Protein AF-A0A1H0X7C9-F1 (afdb_monomer)

Mean predicted aligned error: 3.49 Å

Solvent-accessible surface area (backbone atoms only — not comparable to full-atom values): 6878 Å² total; per-residue (Å²): 135,85,60,71,36,38,26,15,57,89,40,66,80,90,62,46,41,61,58,27,65,48,57,35,33,44,37,32,70,92,30,43,28,28,36,34,35,39,32,12,63,54,29,54,55,49,52,28,61,75,67,72,44,97,70,85,87,65,94,26,60,43,82,39,91,35,62,46,70,68,49,49,51,50,54,54,49,50,34,53,76,70,70,37,49,81,78,46,27,45,80,79,49,36,36,61,72,78,38,68,92,44,55,67,86,74,55,61,65,77,30,44,36,49,60,72,63,64,79,72,127

Sequence (121 aa):
MMDFKITFPAGYNEVNELDGNIDVHIVLESGDVLVATLFTLANIQKMITQFNSASFWASDMIIVKNLTHATIRDAIQEIIDDEYLEHACTHIGRVEKRYPGMSFEQIPDMADGYKLIANRD

Secondary structure (DSSP, 8-state):
---EEEEETT-STT--SSS-EEEEEEEETTSEEEEEEEEEHHHHHHHHHHHT-S----TTEEEES---HHHHHHHHHHHHHTT-HHHHSEEEEEHHHHSTT--GGGSPTTEEHHHHHHS--

Foldseek 3Di:
DWDWFKAFQQAPPPAPFQAGKTKIWIQTLVQWIKIAIEGEPNNQVCVCVVVVHPDDDDQQYDYWRTNPPVRVVVSVVVCVVVVNDVVNIGTPGGCCVQQPPDHRVRDDHHYHSNVSNPPPD

Nearest PDB structures (foldseek):
  5grs-assembly1_A  TM=6.065E-01  e=6.095E-01  Schizosaccharomyces pombe 972h-
  3pcs-assembly3_C  TM=3.992E-01  e=2.834E+00  Escherichia coli O157:H7
  2y3w-assembly1_A  TM=2.117E-01  e=6.110E+00  Danio rerio
  4hnc-assembly1_B  TM=3.635E-01  e=9.564E+00  Pseudomonas putida

pLDDT: mean 93.92, std 8.34, range [43.5, 98.56]

Structure (mmCIF, N/CA/C/O backbone):
data_AF-A0A1H0X7C9-F1
#
_entry.id   AF-A0A1H0X7C9-F1
#
loop_
_atom_site.group_PDB
_atom_site.id
_atom_site.type_symbol
_atom_site.label_atom_id
_atom_site.label_alt_id
_atom_site.label_comp_id
_atom_site.label_asym_id
_atom_site.label_entity_id
_atom_site.label_seq_id
_atom_site.pdbx_PDB_ins_code
_atom_site.Cartn_x
_atom_site.Cartn_y
_atom_site.Cartn_z
_atom_site.occupancy
_atom_site.B_iso_or_equiv
_atom_site.auth_seq_id
_atom_site.auth_comp_id
_atom_site.auth_asym_id
_atom_site.auth_atom_id
_atom_site.pdbx_PDB_model_num
ATOM 1 N N . MET A 1 1 ? -18.196 8.576 -1.790 1.00 64.94 1 MET A N 1
ATOM 2 C CA . MET A 1 1 ? -16.726 8.554 -1.707 1.00 64.94 1 MET A CA 1
ATOM 3 C C . MET A 1 1 ? -16.391 7.914 -0.379 1.00 64.94 1 MET A C 1
ATOM 5 O O . MET A 1 1 ? -17.012 8.296 0.606 1.00 64.94 1 MET A O 1
ATOM 9 N N . MET A 1 2 ? -15.566 6.874 -0.380 1.00 84.56 2 MET A N 1
ATOM 10 C CA . MET A 1 2 ? -15.218 6.138 0.834 1.00 84.56 2 MET A CA 1
ATOM 11 C C . MET A 1 2 ? -13.969 6.771 1.442 1.00 84.56 2 MET A C 1
ATOM 13 O O . MET A 1 2 ? -12.942 6.838 0.770 1.00 84.56 2 MET A O 1
ATOM 17 N N . ASP A 1 3 ? -14.059 7.247 2.683 1.00 95.56 3 ASP A N 1
ATOM 18 C CA . ASP A 1 3 ? -12.896 7.792 3.376 1.00 95.56 3 ASP A CA 1
ATOM 19 C C . ASP A 1 3 ? -11.943 6.661 3.776 1.00 95.56 3 ASP A C 1
ATOM 21 O O . ASP A 1 3 ? -12.348 5.599 4.264 1.00 95.56 3 ASP A O 1
ATOM 25 N N . PHE A 1 4 ? -10.650 6.899 3.563 1.00 98.25 4 PHE A N 1
ATOM 26 C CA . PHE A 1 4 ? -9.608 5.933 3.871 1.00 98.25 4 PHE A CA 1
ATOM 27 C C . PHE A 1 4 ? -8.308 6.603 4.311 1.00 98.25 4 PHE A C 1
ATOM 29 O O . PHE A 1 4 ? -8.001 7.761 3.995 1.00 98.25 4 PHE A O 1
ATOM 36 N N . LYS A 1 5 ? -7.511 5.814 5.023 1.00 98.38 5 LYS A N 1
ATOM 37 C CA . LYS A 1 5 ? -6.161 6.154 5.459 1.00 98.38 5 LYS A CA 1
ATOM 38 C C . LYS A 1 5 ? -5.195 5.073 5.027 1.00 98.38 5 LYS A C 1
ATOM 40 O O . LYS A 1 5 ? -5.561 3.903 4.929 1.00 98.38 5 LYS A O 1
ATOM 45 N N . ILE A 1 6 ? -3.953 5.466 4.809 1.00 98.50 6 ILE A N 1
ATOM 46 C CA . ILE A 1 6 ? -2.866 4.549 4.490 1.00 98.50 6 ILE A CA 1
ATOM 47 C C . ILE A 1 6 ? -1.915 4.491 5.678 1.00 98.50 6 ILE A C 1
ATOM 49 O O . ILE A 1 6 ? -1.574 5.513 6.269 1.00 98.50 6 ILE A O 1
ATOM 53 N N . THR A 1 7 ? -1.464 3.294 6.031 1.0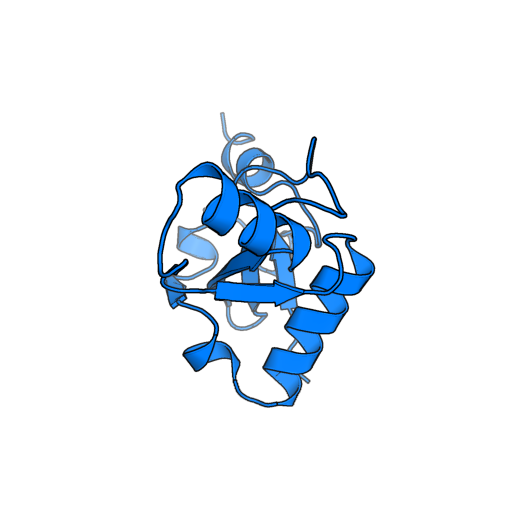0 98.06 7 THR A N 1
ATOM 54 C CA . THR A 1 7 ? -0.326 3.136 6.945 1.00 98.06 7 THR A CA 1
ATOM 55 C C . THR A 1 7 ? 0.670 2.145 6.371 1.00 98.06 7 THR A C 1
ATOM 57 O O . THR A 1 7 ? 0.293 1.238 5.631 1.00 98.06 7 THR A O 1
ATOM 60 N N . P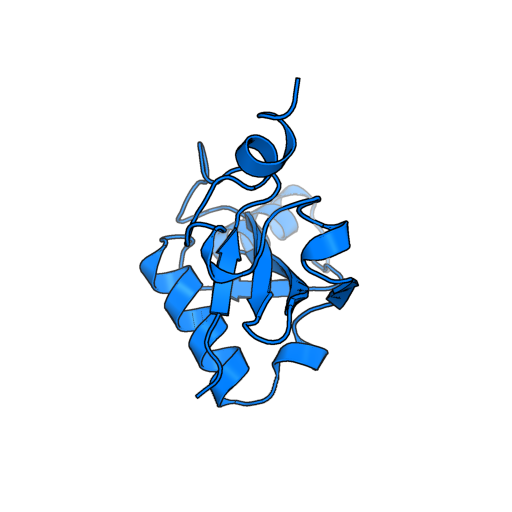HE A 1 8 ? 1.928 2.281 6.759 1.00 97.44 8 PHE A N 1
ATOM 61 C CA . PHE A 1 8 ? 3.022 1.440 6.295 1.00 97.44 8 PHE A CA 1
ATOM 62 C C . PHE A 1 8 ? 3.397 0.460 7.409 1.00 97.44 8 PHE A C 1
ATOM 64 O O . PHE A 1 8 ? 4.064 0.877 8.360 1.00 97.44 8 PHE A O 1
ATOM 71 N N . PRO A 1 9 ? 2.967 -0.818 7.377 1.00 94.31 9 PRO A N 1
ATOM 72 C CA . PRO A 1 9 ? 3.223 -1.771 8.460 1.00 94.31 9 PRO A CA 1
ATOM 73 C C . PRO A 1 9 ? 4.695 -1.858 8.867 1.00 94.31 9 PRO A C 1
ATOM 75 O O . PRO A 1 9 ? 4.978 -1.870 10.062 1.00 94.31 9 PRO A O 1
ATOM 78 N N . ALA A 1 10 ? 5.614 -1.864 7.900 1.00 93.31 10 ALA A N 1
ATOM 79 C CA . ALA A 1 10 ? 7.060 -1.882 8.135 1.00 93.31 10 ALA A CA 1
ATOM 80 C C . ALA A 1 10 ? 7.695 -0.477 8.223 1.00 93.31 10 ALA A C 1
ATOM 82 O O . ALA A 1 10 ? 8.875 -0.353 8.537 1.00 93.31 10 ALA A O 1
ATOM 83 N N . GLY A 1 11 ? 6.906 0.576 7.999 1.00 94.81 11 GLY A N 1
ATOM 84 C CA . GLY A 1 11 ? 7.360 1.958 7.890 1.00 94.81 11 GLY A CA 1
ATOM 85 C C . GLY A 1 11 ? 7.621 2.410 6.455 1.00 94.81 11 GLY A C 1
ATOM 86 O O . GLY A 1 11 ? 7.838 1.593 5.565 1.00 94.81 11 GLY A O 1
ATOM 87 N N . TYR A 1 12 ? 7.594 3.726 6.249 1.00 95.38 12 TYR A N 1
ATOM 88 C CA . TYR A 1 12 ? 7.943 4.373 4.977 1.00 95.38 12 TYR A CA 1
ATOM 89 C C . TYR A 1 12 ? 9.432 4.739 4.878 1.00 95.38 12 TYR A C 1
ATOM 91 O O . TYR A 1 12 ? 9.950 5.056 3.808 1.00 95.38 12 TYR A O 1
ATOM 99 N N . ASN A 1 13 ? 10.142 4.735 6.007 1.00 85.12 13 ASN A N 1
ATOM 100 C CA . ASN A 1 13 ? 11.539 5.156 6.045 1.00 85.12 13 ASN A CA 1
ATOM 101 C C . ASN A 1 13 ? 12.398 4.243 5.151 1.00 85.12 13 ASN A C 1
ATOM 103 O O . ASN A 1 13 ? 12.225 3.029 5.159 1.00 85.12 13 ASN A O 1
ATOM 107 N N . GLU A 1 14 ? 13.335 4.842 4.410 1.00 80.94 14 GLU A N 1
ATOM 108 C CA . GLU A 1 14 ? 14.286 4.152 3.514 1.00 80.94 14 GLU A CA 1
ATOM 109 C C . GLU A 1 14 ? 13.688 3.540 2.235 1.00 80.94 14 GLU A C 1
ATOM 111 O O . GLU A 1 14 ? 14.380 2.839 1.493 1.00 80.94 14 GLU A O 1
ATOM 116 N N . VAL A 1 15 ? 12.434 3.859 1.911 1.00 89.00 15 VAL A N 1
ATOM 117 C CA . VAL A 1 15 ? 11.821 3.446 0.646 1.00 89.00 15 VAL A CA 1
ATOM 118 C C . VAL A 1 15 ? 12.511 4.147 -0.524 1.00 89.00 15 VAL A C 1
ATOM 120 O O . VAL A 1 15 ? 12.555 5.374 -0.615 1.00 89.00 15 VAL A O 1
ATOM 123 N N . ASN A 1 16 ? 13.037 3.358 -1.462 1.00 94.44 16 ASN A N 1
ATOM 124 C CA . ASN A 1 16 ? 13.487 3.884 -2.743 1.00 94.44 16 ASN A CA 1
ATOM 125 C C . ASN A 1 16 ? 12.266 4.159 -3.624 1.00 94.44 16 ASN A C 1
ATOM 127 O O . ASN A 1 16 ? 11.693 3.243 -4.212 1.00 94.44 16 ASN A O 1
ATOM 131 N N . GLU A 1 17 ? 11.891 5.431 -3.734 1.00 96.50 17 GLU A N 1
ATOM 132 C CA . GLU A 1 17 ? 10.670 5.835 -4.430 1.00 96.50 17 GLU A CA 1
ATOM 133 C C . GLU A 1 17 ? 10.642 5.464 -5.919 1.00 96.50 17 GLU A C 1
ATOM 135 O O . GLU A 1 17 ? 9.559 5.353 -6.486 1.00 96.50 17 GLU A O 1
ATOM 140 N N . LEU A 1 18 ? 11.792 5.258 -6.569 1.00 97.12 18 LEU A N 1
ATOM 141 C CA . LEU A 1 18 ? 11.864 4.973 -8.009 1.00 97.12 18 LEU A CA 1
ATOM 142 C C . LEU A 1 18 ? 12.134 3.495 -8.326 1.00 97.12 18 LEU A C 1
ATOM 144 O O . LEU A 1 18 ? 11.735 3.013 -9.384 1.00 97.12 18 LEU A O 1
ATOM 148 N N . ASP A 1 19 ? 12.773 2.758 -7.421 1.00 96.50 19 ASP A N 1
ATOM 149 C CA . ASP A 1 19 ? 13.187 1.355 -7.591 1.00 96.50 19 ASP A CA 1
ATOM 150 C C . ASP A 1 19 ? 12.976 0.593 -6.277 1.00 96.50 19 ASP A C 1
ATOM 152 O O . ASP A 1 19 ? 13.924 0.189 -5.599 1.00 96.50 19 ASP A O 1
ATOM 156 N N . GLY A 1 20 ? 11.716 0.442 -5.882 1.00 96.75 20 GLY A N 1
ATOM 157 C CA . GLY A 1 20 ? 11.368 -0.210 -4.630 1.00 96.75 20 GLY A CA 1
ATOM 158 C C . GLY A 1 20 ? 9.995 -0.854 -4.643 1.00 96.75 20 GLY A C 1
ATOM 159 O O . GLY A 1 20 ? 9.258 -0.826 -5.635 1.00 96.75 20 GLY A O 1
ATOM 160 N N . ASN A 1 21 ? 9.664 -1.409 -3.488 1.00 97.12 21 ASN A N 1
ATOM 161 C CA . ASN A 1 21 ? 8.336 -1.864 -3.145 1.00 97.12 21 ASN A CA 1
ATOM 162 C C . ASN A 1 21 ? 8.012 -1.479 -1.702 1.00 97.12 21 ASN A C 1
ATOM 164 O O . ASN A 1 21 ? 8.920 -1.274 -0.894 1.00 97.12 21 ASN A O 1
ATOM 168 N N . ILE A 1 22 ? 6.728 -1.375 -1.382 1.00 97.81 22 ILE A N 1
ATOM 169 C CA . ILE A 1 22 ? 6.272 -1.032 -0.037 1.00 97.81 22 ILE A CA 1
ATOM 170 C C . ILE A 1 22 ? 4.924 -1.682 0.250 1.00 97.81 22 ILE A C 1
ATOM 172 O O . ILE A 1 22 ? 4.016 -1.652 -0.581 1.00 97.81 22 ILE A O 1
ATOM 176 N N . ASP A 1 23 ? 4.796 -2.260 1.439 1.00 97.25 23 ASP A N 1
ATOM 177 C CA . ASP A 1 23 ? 3.517 -2.751 1.935 1.00 97.25 23 ASP A CA 1
ATOM 178 C C . ASP A 1 23 ? 2.692 -1.584 2.471 1.00 97.25 23 ASP A C 1
ATOM 180 O O . ASP A 1 23 ? 3.199 -0.714 3.186 1.00 97.25 23 ASP A O 1
ATOM 184 N N . VAL A 1 24 ? 1.400 -1.596 2.169 1.00 98.19 24 VAL A N 1
ATOM 185 C CA . VAL A 1 24 ? 0.428 -0.637 2.684 1.00 98.19 24 VAL A CA 1
ATOM 186 C C . VAL A 1 24 ? -0.721 -1.375 3.339 1.00 98.19 24 VAL A C 1
ATOM 188 O O . VAL A 1 24 ? -1.208 -2.381 2.827 1.00 98.19 24 VAL A O 1
ATOM 191 N N . HIS A 1 25 ? -1.184 -0.852 4.468 1.00 98.19 25 HIS A N 1
ATOM 192 C CA . HIS A 1 25 ? -2.546 -1.107 4.898 1.00 98.19 25 HIS A CA 1
ATOM 193 C C . HIS A 1 25 ? -3.445 0.033 4.445 1.00 98.19 25 HIS A C 1
ATOM 195 O O . HIS A 1 25 ? -3.127 1.201 4.686 1.00 98.19 25 HIS A O 1
ATOM 201 N N . ILE A 1 26 ? -4.586 -0.329 3.875 1.00 98.31 26 ILE A N 1
ATOM 202 C CA . ILE A 1 26 ? -5.673 0.577 3.524 1.00 98.31 26 ILE A CA 1
ATOM 203 C C . ILE A 1 26 ? -6.721 0.419 4.616 1.00 98.31 26 ILE A C 1
ATOM 205 O O . ILE A 1 26 ? -7.321 -0.644 4.772 1.00 98.31 26 ILE A O 1
ATOM 209 N N . VAL A 1 27 ? -6.878 1.459 5.423 1.00 98.19 27 VAL A N 1
ATOM 210 C CA . VAL A 1 27 ? -7.802 1.492 6.551 1.00 98.19 27 VAL A CA 1
ATOM 211 C C . VAL A 1 27 ? -9.032 2.273 6.122 1.00 98.19 27 VAL A C 1
ATOM 213 O O . VAL A 1 27 ? -8.930 3.470 5.859 1.00 98.19 27 VAL A O 1
ATOM 216 N N . LEU A 1 28 ? -10.176 1.604 6.048 1.00 97.75 28 LEU A N 1
ATOM 217 C CA . LEU A 1 28 ? -11.442 2.206 5.644 1.00 97.75 28 LEU A CA 1
ATOM 218 C C . LEU A 1 28 ? -12.176 2.789 6.854 1.00 97.75 28 LEU A C 1
ATOM 220 O O . LEU A 1 28 ? -12.052 2.280 7.971 1.00 97.75 28 LEU A O 1
ATOM 224 N N . GLU A 1 29 ? -12.997 3.816 6.630 1.00 97.19 29 GLU A N 1
ATOM 225 C CA . GLU A 1 29 ? -13.877 4.385 7.664 1.00 97.19 29 GLU A CA 1
ATOM 226 C C . GLU A 1 29 ? -14.855 3.341 8.249 1.00 97.19 29 GLU A C 1
ATOM 228 O O . GLU A 1 29 ? -15.212 3.410 9.424 1.00 97.19 29 GLU A O 1
ATOM 233 N N . SER A 1 30 ? -15.213 2.298 7.483 1.00 96.00 30 SER A N 1
ATOM 234 C CA . SER A 1 30 ? -15.990 1.142 7.976 1.00 96.00 30 SER A CA 1
ATOM 235 C C . SER A 1 30 ? -15.295 0.375 9.113 1.00 96.00 30 SER A C 1
ATOM 237 O O . SER A 1 30 ? -15.919 -0.425 9.822 1.00 96.00 30 SER A O 1
ATOM 239 N N . GLY A 1 31 ? -13.993 0.600 9.277 1.00 96.31 31 GLY A N 1
ATOM 240 C CA . GLY A 1 31 ? -13.108 -0.130 10.164 1.00 96.31 31 GLY A CA 1
ATOM 241 C C . GLY A 1 31 ? -12.469 -1.348 9.507 1.00 96.31 31 GLY A C 1
ATOM 242 O O . GLY A 1 31 ? -11.710 -2.033 10.183 1.00 96.31 31 GLY A O 1
ATOM 243 N N . ASP A 1 32 ? -12.739 -1.643 8.235 1.00 97.69 32 ASP A N 1
ATOM 244 C CA . ASP A 1 32 ? -12.024 -2.698 7.517 1.00 97.69 32 ASP A CA 1
ATOM 245 C C . ASP A 1 32 ? -10.579 -2.290 7.231 1.00 97.69 32 ASP A C 1
ATOM 247 O O . ASP A 1 32 ? -10.267 -1.123 6.984 1.00 97.69 32 ASP A O 1
ATOM 251 N N . VAL A 1 33 ? -9.684 -3.273 7.277 1.00 97.88 33 VAL A N 1
ATOM 252 C CA . VAL A 1 33 ? -8.270 -3.095 6.969 1.00 97.88 33 VAL A CA 1
ATOM 253 C C . VAL A 1 33 ? -7.885 -4.082 5.886 1.00 97.88 33 VAL A C 1
ATOM 255 O O . VAL A 1 33 ? -8.004 -5.296 6.066 1.00 97.88 33 VAL A O 1
ATOM 258 N N . LEU A 1 34 ? -7.391 -3.551 4.775 1.00 98.06 34 LEU A N 1
ATOM 259 C CA . LEU A 1 34 ? -6.875 -4.327 3.658 1.00 98.06 34 LEU A CA 1
ATOM 260 C C . LEU A 1 34 ? -5.366 -4.151 3.539 1.00 98.06 34 LEU A C 1
ATOM 262 O O . LEU A 1 34 ? -4.814 -3.176 4.047 1.00 98.06 34 LEU A O 1
ATOM 266 N N . VAL A 1 35 ? -4.706 -5.089 2.870 1.00 97.75 35 VAL A N 1
ATOM 267 C CA . VAL A 1 35 ? -3.274 -5.041 2.573 1.00 97.75 35 VAL A CA 1
ATOM 268 C C . VAL A 1 35 ? -3.027 -5.141 1.076 1.00 97.75 35 VAL A C 1
ATOM 270 O O . VAL A 1 35 ? -3.711 -5.889 0.377 1.00 97.75 35 VAL A O 1
ATOM 273 N N . ALA A 1 36 ? -2.020 -4.407 0.618 1.00 98.12 36 ALA A N 1
ATOM 274 C CA . ALA A 1 36 ? -1.406 -4.593 -0.685 1.00 98.12 36 ALA A CA 1
ATOM 275 C C . ALA A 1 36 ? 0.085 -4.261 -0.623 1.00 98.12 36 ALA A C 1
ATOM 277 O O . ALA A 1 36 ? 0.539 -3.547 0.275 1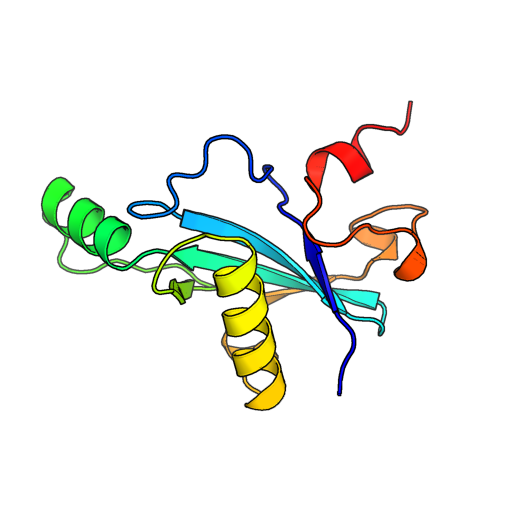.00 98.12 36 ALA A O 1
ATOM 278 N N . THR A 1 37 ? 0.832 -4.739 -1.611 1.00 98.06 37 THR A N 1
ATOM 279 C CA . THR A 1 37 ? 2.214 -4.339 -1.852 1.00 98.06 37 THR A CA 1
ATOM 280 C C . THR A 1 37 ? 2.280 -3.552 -3.155 1.00 98.06 37 THR A C 1
ATOM 282 O O . THR A 1 37 ? 1.905 -4.032 -4.229 1.00 98.06 37 THR A O 1
ATOM 285 N N . LEU A 1 38 ? 2.789 -2.329 -3.061 1.00 98.38 38 LEU A N 1
ATOM 286 C CA . LEU A 1 38 ? 3.028 -1.450 -4.198 1.00 98.38 38 LEU A CA 1
ATOM 287 C C . LEU A 1 38 ? 4.443 -1.684 -4.719 1.00 98.38 38 LEU A C 1
ATOM 289 O O . LEU A 1 38 ? 5.387 -1.706 -3.934 1.00 98.38 38 LEU A O 1
ATOM 293 N N . PHE A 1 39 ? 4.600 -1.816 -6.032 1.00 98.31 39 PHE A N 1
ATOM 294 C CA . PHE A 1 39 ? 5.888 -2.007 -6.699 1.00 98.31 39 PHE A CA 1
ATOM 295 C C . PHE A 1 39 ? 6.098 -0.945 -7.770 1.00 98.31 39 PHE A C 1
ATOM 297 O O . PHE A 1 39 ? 5.175 -0.625 -8.522 1.00 98.31 39 PHE A O 1
ATOM 304 N N . THR A 1 40 ? 7.328 -0.451 -7.917 1.00 98.38 40 THR A N 1
ATOM 305 C CA . THR A 1 40 ? 7.688 0.289 -9.132 1.00 98.38 40 THR A CA 1
ATOM 306 C C . THR A 1 40 ? 8.029 -0.672 -10.265 1.00 98.38 40 THR A C 1
ATOM 308 O O . THR A 1 40 ? 8.566 -1.763 -10.054 1.00 98.38 40 THR A O 1
ATOM 311 N N . LEU A 1 41 ? 7.770 -0.258 -11.508 1.00 97.38 41 LEU A N 1
ATOM 312 C CA . LEU A 1 41 ? 8.142 -1.066 -12.672 1.00 97.38 41 LEU A CA 1
ATOM 313 C C . LEU A 1 41 ? 9.660 -1.329 -12.730 1.00 97.38 41 LEU A C 1
ATOM 315 O O . LEU A 1 41 ? 10.075 -2.426 -13.104 1.00 97.38 41 LEU A O 1
ATOM 319 N N . ALA A 1 42 ? 10.481 -0.354 -12.321 1.00 97.50 42 ALA A N 1
ATOM 320 C CA . ALA A 1 42 ? 11.934 -0.507 -12.266 1.00 97.50 42 ALA A CA 1
ATOM 321 C C . ALA A 1 42 ? 12.357 -1.610 -11.282 1.00 97.50 42 ALA A C 1
ATOM 323 O O . ALA A 1 42 ? 13.225 -2.420 -11.613 1.00 97.50 42 ALA A O 1
ATOM 324 N N . ASN A 1 43 ? 11.684 -1.702 -10.129 1.00 97.31 43 ASN A N 1
ATOM 325 C CA . ASN A 1 43 ? 11.916 -2.764 -9.155 1.00 97.31 43 ASN A CA 1
ATOM 326 C C . ASN A 1 43 ? 11.625 -4.147 -9.739 1.00 97.31 43 ASN A C 1
ATOM 328 O O . ASN A 1 43 ? 12.470 -5.041 -9.675 1.00 97.31 43 ASN A O 1
ATOM 332 N N . ILE A 1 44 ? 10.473 -4.302 -10.394 1.00 97.12 44 ILE A N 1
ATOM 333 C CA . ILE A 1 44 ? 10.082 -5.564 -11.036 1.00 97.12 44 ILE A CA 1
ATOM 334 C C . ILE A 1 44 ? 11.104 -5.966 -12.109 1.00 97.12 44 ILE A C 1
ATOM 336 O O . ILE A 1 44 ? 11.585 -7.100 -12.119 1.00 97.12 44 ILE A O 1
ATOM 340 N N . GLN A 1 45 ? 11.483 -5.034 -12.990 1.00 96.31 45 GLN A N 1
ATOM 341 C CA . GLN A 1 45 ? 12.464 -5.281 -14.055 1.00 96.31 45 GLN A CA 1
ATOM 342 C C . GLN A 1 45 ? 13.826 -5.707 -13.499 1.00 96.31 45 GLN A C 1
ATOM 344 O O . GLN A 1 45 ? 14.439 -6.656 -14.002 1.00 96.31 45 GLN A O 1
ATOM 349 N N . LYS A 1 46 ? 14.286 -5.037 -12.439 1.00 95.88 46 LYS A N 1
ATOM 350 C CA . LYS A 1 46 ? 15.527 -5.370 -11.740 1.00 95.88 46 LYS A CA 1
ATOM 351 C C . LYS A 1 46 ? 15.471 -6.770 -11.141 1.00 95.88 46 LYS A C 1
ATOM 353 O O . LYS A 1 46 ? 16.405 -7.537 -11.355 1.00 95.88 46 LYS A O 1
ATOM 358 N N . MET A 1 47 ? 14.387 -7.127 -10.450 1.00 95.88 47 MET A N 1
ATOM 359 C CA . MET A 1 47 ? 14.226 -8.453 -9.842 1.00 95.88 47 MET A CA 1
ATOM 360 C C . MET A 1 47 ? 14.187 -9.568 -10.889 1.00 95.88 47 MET A C 1
ATOM 362 O O . MET A 1 47 ? 14.925 -10.545 -10.767 1.00 95.88 47 MET A O 1
ATOM 366 N N . ILE A 1 48 ? 13.410 -9.401 -11.961 1.00 96.69 48 ILE A N 1
ATOM 367 C CA . ILE A 1 48 ? 13.352 -10.363 -13.074 1.00 96.69 48 ILE A CA 1
ATOM 368 C C . ILE A 1 48 ? 14.742 -10.583 -13.682 1.00 96.69 48 ILE A C 1
ATOM 370 O O . ILE A 1 48 ? 15.167 -11.725 -13.860 1.00 96.69 48 ILE A O 1
ATOM 374 N N . THR A 1 49 ? 15.468 -9.495 -13.953 1.00 96.31 49 THR A N 1
ATOM 375 C CA . THR A 1 49 ? 16.798 -9.550 -14.577 1.00 96.31 49 THR A CA 1
ATOM 376 C C . THR A 1 49 ? 17.837 -10.163 -13.639 1.00 96.31 49 THR A C 1
ATOM 378 O O . THR A 1 49 ? 18.590 -11.042 -14.049 1.00 96.31 49 THR A O 1
ATOM 381 N N . GLN A 1 50 ? 17.870 -9.733 -12.373 1.00 96.00 50 GLN A N 1
ATOM 382 C CA . GLN A 1 50 ? 18.840 -10.191 -11.375 1.00 96.00 50 GLN A CA 1
ATOM 383 C C . GLN A 1 50 ? 18.728 -11.694 -11.111 1.00 96.00 50 GLN A C 1
ATOM 385 O O . GLN A 1 50 ? 19.745 -12.367 -10.957 1.00 96.00 50 GLN A O 1
ATOM 390 N N . PHE A 1 51 ? 17.504 -12.218 -11.055 1.00 94.81 51 PHE A N 1
ATOM 391 C CA . PHE A 1 51 ? 17.265 -13.635 -10.789 1.00 94.81 51 PHE A CA 1
ATOM 392 C C . PHE A 1 51 ? 17.138 -14.482 -12.060 1.00 94.81 51 PHE A C 1
ATOM 394 O O . PHE A 1 51 ? 16.965 -15.694 -11.956 1.00 94.81 51 PHE A O 1
ATOM 401 N N . ASN A 1 52 ? 17.258 -13.871 -13.247 1.00 95.38 52 ASN A N 1
ATOM 402 C CA . ASN A 1 52 ? 17.022 -14.519 -14.540 1.00 95.38 52 ASN A CA 1
ATOM 403 C C . ASN A 1 52 ? 15.692 -15.303 -14.559 1.00 95.38 52 ASN A C 1
ATOM 405 O O . ASN A 1 52 ? 15.614 -16.445 -15.020 1.00 95.38 52 ASN A O 1
ATOM 409 N N . SER A 1 53 ? 14.654 -14.695 -13.985 1.00 95.38 53 SER A N 1
ATOM 410 C CA . SER A 1 53 ? 13.346 -15.317 -13.792 1.00 95.38 53 SER A CA 1
ATOM 411 C C . SER A 1 53 ? 12.442 -15.069 -14.994 1.00 95.38 53 SER A C 1
ATOM 413 O O . SER A 1 53 ? 12.464 -13.998 -15.587 1.00 95.38 53 SER A O 1
ATOM 415 N N . ALA A 1 54 ? 11.575 -16.026 -15.325 1.00 94.94 54 ALA A N 1
ATOM 416 C CA . ALA A 1 54 ? 10.554 -15.831 -16.360 1.00 94.94 54 ALA A CA 1
ATOM 417 C C . ALA A 1 54 ? 9.340 -15.015 -15.872 1.00 94.94 54 ALA A C 1
ATOM 419 O O . ALA A 1 54 ? 8.540 -14.549 -16.678 1.00 94.94 54 ALA A O 1
ATOM 420 N N . SER A 1 55 ? 9.177 -14.867 -14.555 1.00 93.81 55 SER A N 1
ATOM 421 C CA . SER A 1 55 ? 8.015 -14.231 -13.934 1.00 93.81 55 SER A CA 1
ATOM 422 C C . SER A 1 55 ? 8.375 -13.561 -12.610 1.00 93.81 55 SER A C 1
ATOM 424 O O . SER A 1 55 ? 9.276 -14.022 -11.907 1.00 93.81 55 SER A O 1
ATOM 426 N N . PHE A 1 56 ? 7.597 -12.545 -12.239 1.00 94.00 56 PHE A N 1
ATOM 427 C CA . PHE A 1 56 ? 7.565 -11.924 -10.917 1.00 94.00 56 PHE A CA 1
ATOM 428 C C . PHE A 1 56 ? 6.104 -11.833 -10.471 1.00 94.00 56 PHE A C 1
ATOM 430 O O . PHE A 1 56 ? 5.251 -11.477 -11.282 1.00 94.00 56 PHE A O 1
ATOM 437 N N . TRP A 1 57 ? 5.800 -12.201 -9.229 1.00 92.44 57 TRP A N 1
ATOM 438 C CA . TRP A 1 57 ? 4.429 -12.227 -8.722 1.00 92.44 57 TRP A CA 1
ATOM 439 C C . TRP A 1 57 ? 4.395 -12.030 -7.201 1.00 92.44 57 TRP A C 1
ATOM 441 O O . TRP A 1 57 ? 5.370 -12.308 -6.506 1.00 92.44 57 TRP A O 1
ATOM 451 N N . ALA A 1 58 ? 3.254 -11.550 -6.714 1.00 91.25 58 ALA A N 1
ATOM 452 C CA . ALA A 1 58 ? 2.869 -11.394 -5.316 1.00 91.25 58 ALA A CA 1
ATOM 453 C C . ALA A 1 58 ? 1.333 -11.469 -5.257 1.00 91.25 58 ALA A C 1
ATOM 455 O O . ALA A 1 58 ? 0.681 -11.208 -6.269 1.00 91.25 58 ALA A O 1
ATOM 456 N N . SER A 1 59 ? 0.767 -11.858 -4.114 1.00 88.06 59 SER A N 1
ATOM 457 C CA . SER A 1 59 ? -0.683 -12.069 -3.983 1.00 88.06 59 SER A CA 1
ATOM 458 C C . SER A 1 59 ? -1.490 -10.782 -4.173 1.00 88.06 59 SER A C 1
ATOM 460 O O . SER A 1 59 ? -2.472 -10.792 -4.903 1.00 88.06 59 SER A O 1
ATOM 462 N N . ASP A 1 60 ? -1.033 -9.679 -3.576 1.00 94.00 60 ASP A N 1
ATOM 463 C CA . ASP A 1 60 ? -1.717 -8.381 -3.566 1.00 94.00 60 ASP A CA 1
ATOM 464 C C . ASP A 1 60 ? -0.820 -7.323 -4.222 1.00 94.00 60 ASP A C 1
ATOM 466 O O . ASP A 1 60 ? -0.260 -6.447 -3.562 1.00 94.00 60 ASP A O 1
ATOM 470 N N . MET A 1 61 ? -0.572 -7.476 -5.525 1.00 95.81 61 MET A N 1
ATOM 471 C CA . MET A 1 61 ? 0.368 -6.635 -6.269 1.00 95.81 61 MET A CA 1
ATOM 472 C C . MET A 1 61 ? -0.329 -5.454 -6.938 1.00 95.81 61 MET A C 1
ATOM 474 O O . MET A 1 61 ? -1.180 -5.641 -7.805 1.00 95.81 61 MET A O 1
ATOM 478 N N . ILE A 1 62 ? 0.147 -4.244 -6.648 1.00 97.88 62 ILE A N 1
ATOM 479 C CA . ILE A 1 62 ? -0.222 -3.030 -7.380 1.00 97.88 62 ILE A CA 1
ATOM 480 C C . ILE A 1 62 ? 1.052 -2.412 -7.963 1.00 97.88 62 ILE A C 1
ATOM 482 O O . ILE A 1 62 ? 2.041 -2.211 -7.259 1.00 97.88 62 ILE A O 1
ATOM 486 N N . ILE A 1 63 ? 1.051 -2.108 -9.261 1.00 97.94 63 ILE A N 1
ATOM 487 C CA . ILE A 1 63 ? 2.203 -1.502 -9.943 1.00 97.94 63 ILE A CA 1
ATOM 488 C C . ILE A 1 63 ? 1.970 0.001 -10.067 1.00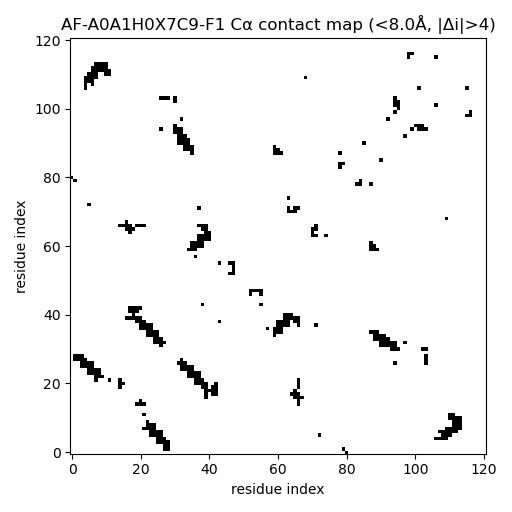 97.94 63 ILE A C 1
ATOM 490 O O . ILE A 1 63 ? 0.979 0.429 -10.652 1.00 97.94 63 ILE A O 1
ATOM 494 N N . VAL A 1 64 ? 2.904 0.804 -9.558 1.00 98.31 64 VAL A N 1
ATOM 495 C CA . VAL A 1 64 ? 2.814 2.271 -9.549 1.00 98.31 64 VAL A CA 1
ATOM 496 C C . VAL A 1 64 ? 4.022 2.931 -10.209 1.00 98.31 64 VAL A C 1
ATOM 498 O O . VAL A 1 64 ? 5.097 2.343 -10.345 1.00 98.31 64 VAL A O 1
ATOM 501 N N . LYS A 1 65 ? 3.855 4.194 -10.623 1.00 97.38 65 LYS A N 1
ATOM 502 C CA . LYS A 1 65 ? 4.920 4.978 -11.275 1.00 97.38 65 LYS A CA 1
ATOM 503 C C . LYS A 1 65 ? 6.115 5.256 -10.351 1.00 97.38 65 LYS A C 1
ATOM 505 O O . LYS A 1 65 ? 7.246 5.287 -10.823 1.00 97.38 65 LYS A O 1
ATOM 510 N N . ASN A 1 66 ? 5.860 5.494 -9.065 1.00 98.31 66 ASN A N 1
ATOM 511 C CA . ASN A 1 66 ? 6.839 5.709 -7.998 1.00 98.31 66 ASN A CA 1
ATOM 512 C C . ASN A 1 66 ? 6.144 5.538 -6.631 1.00 98.31 66 ASN A C 1
ATOM 514 O O . ASN A 1 66 ? 4.919 5.456 -6.575 1.00 98.31 66 ASN A O 1
ATOM 518 N N . LEU A 1 67 ? 6.908 5.492 -5.541 1.00 98.44 67 LEU A N 1
ATOM 519 C CA . LEU A 1 67 ? 6.382 5.283 -4.186 1.00 98.44 67 LEU A CA 1
ATOM 520 C C . LEU A 1 67 ? 6.244 6.573 -3.373 1.00 98.44 67 LEU A C 1
ATOM 522 O O . LEU A 1 67 ? 6.181 6.501 -2.156 1.00 98.44 67 LEU A O 1
ATOM 526 N N . THR A 1 68 ? 6.167 7.745 -4.012 1.00 98.00 68 THR A N 1
ATOM 527 C CA . THR A 1 68 ? 5.863 8.993 -3.287 1.00 98.00 68 THR A CA 1
ATOM 528 C C . THR A 1 68 ? 4.490 8.904 -2.617 1.00 98.00 68 THR A C 1
ATOM 530 O O . THR A 1 68 ? 3.557 8.355 -3.205 1.00 98.00 68 THR A O 1
ATOM 533 N N . HIS A 1 69 ? 4.305 9.531 -1.449 1.00 97.88 69 HIS A N 1
ATOM 534 C CA . HIS A 1 69 ? 2.994 9.581 -0.774 1.00 97.88 69 HIS A CA 1
ATOM 535 C C . HIS A 1 69 ? 1.844 10.018 -1.694 1.00 97.88 69 HIS A C 1
ATOM 537 O O . HIS A 1 69 ? 0.760 9.445 -1.627 1.00 97.88 69 HIS A O 1
ATOM 543 N N . ALA A 1 70 ? 2.081 11.008 -2.564 1.00 98.00 70 ALA A N 1
ATOM 544 C CA . ALA A 1 70 ? 1.084 11.474 -3.524 1.00 98.00 70 ALA A CA 1
ATOM 545 C C . ALA A 1 70 ? 0.666 10.352 -4.483 1.00 98.00 70 ALA A C 1
ATOM 547 O O . ALA A 1 70 ? -0.513 10.064 -4.618 1.00 98.00 70 ALA A O 1
ATOM 548 N N . THR A 1 71 ? 1.637 9.652 -5.073 1.00 98.38 71 THR A N 1
ATOM 549 C CA . THR A 1 71 ? 1.348 8.556 -6.006 1.00 98.38 71 THR A CA 1
ATOM 550 C C . THR A 1 71 ? 0.674 7.377 -5.324 1.00 98.38 71 THR A C 1
ATOM 552 O O . THR A 1 71 ? -0.232 6.788 -5.898 1.00 98.38 71 THR A O 1
ATOM 555 N N . ILE A 1 72 ? 1.099 7.037 -4.106 1.00 98.56 72 ILE A N 1
ATOM 556 C CA . ILE A 1 72 ? 0.46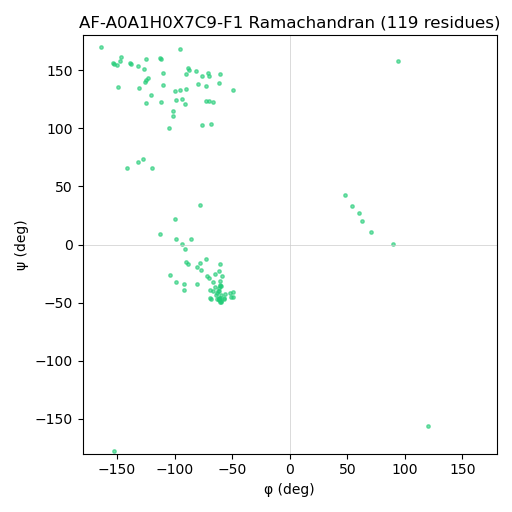3 5.983 -3.313 1.00 98.56 72 ILE A CA 1
ATOM 557 C C . ILE A 1 72 ? -1.006 6.344 -3.063 1.00 98.56 72 ILE A C 1
ATOM 559 O O . ILE A 1 72 ? -1.885 5.523 -3.307 1.00 98.56 72 ILE A O 1
ATOM 563 N N . ARG A 1 73 ? -1.283 7.572 -2.608 1.00 98.31 73 ARG A N 1
ATOM 564 C CA . ARG A 1 73 ? -2.651 8.031 -2.338 1.00 98.31 73 ARG A CA 1
ATOM 565 C C . ARG A 1 73 ? -3.512 8.028 -3.595 1.00 98.31 73 ARG A C 1
ATOM 567 O O . ARG A 1 73 ? -4.616 7.497 -3.539 1.00 98.31 73 ARG A O 1
ATOM 574 N N . ASP A 1 74 ? -2.996 8.571 -4.694 1.00 98.25 74 ASP A N 1
ATOM 575 C CA . ASP A 1 74 ? -3.701 8.621 -5.976 1.00 98.25 74 ASP A CA 1
ATOM 576 C C . ASP A 1 74 ? -4.023 7.205 -6.474 1.00 98.25 74 ASP A C 1
ATOM 578 O O . ASP A 1 74 ? -5.165 6.925 -6.812 1.00 98.25 74 ASP A O 1
ATOM 582 N N . ALA A 1 75 ? -3.059 6.278 -6.424 1.00 98.25 75 ALA A N 1
ATOM 583 C CA . ALA A 1 75 ? -3.265 4.900 -6.871 1.00 98.25 75 ALA A CA 1
ATOM 584 C C . ALA A 1 75 ? -4.330 4.161 -6.044 1.00 98.25 75 ALA A C 1
ATOM 586 O O . ALA A 1 75 ? -5.153 3.438 -6.600 1.00 98.25 75 ALA A O 1
ATOM 587 N N . ILE A 1 76 ? -4.337 4.336 -4.717 1.00 98.06 76 ILE A N 1
ATOM 588 C CA . ILE A 1 76 ? -5.371 3.728 -3.868 1.00 98.06 76 ILE A CA 1
ATOM 589 C C . ILE A 1 76 ? -6.737 4.382 -4.107 1.00 98.06 76 ILE A C 1
ATOM 591 O O . ILE A 1 76 ? -7.741 3.675 -4.147 1.00 98.06 76 ILE A O 1
ATOM 595 N N . GLN A 1 77 ? -6.784 5.702 -4.301 1.00 97.81 77 GLN A N 1
ATOM 596 C CA . GLN A 1 77 ? -8.023 6.404 -4.638 1.00 97.81 77 GLN A CA 1
ATOM 597 C C . GLN A 1 77 ? -8.601 5.907 -5.971 1.00 97.81 77 GLN A C 1
ATOM 599 O O . GLN A 1 77 ? -9.782 5.585 -6.017 1.00 97.81 77 GLN A O 1
ATOM 604 N N . GLU A 1 78 ? -7.774 5.772 -7.014 1.00 97.31 78 GLU A N 1
ATOM 605 C CA . GLU A 1 78 ? -8.181 5.231 -8.320 1.00 97.31 78 GLU A CA 1
ATOM 606 C C . GLU A 1 78 ? -8.773 3.819 -8.182 1.00 97.31 78 GLU A C 1
ATOM 608 O O . GLU A 1 78 ? -9.862 3.555 -8.679 1.00 97.31 78 GLU A O 1
ATOM 613 N N . ILE A 1 79 ? -8.123 2.927 -7.425 1.00 96.94 79 ILE A N 1
ATOM 614 C CA . ILE A 1 79 ? -8.622 1.559 -7.186 1.00 96.94 79 ILE A CA 1
ATOM 615 C C . ILE A 1 79 ? -9.977 1.551 -6.464 1.00 96.94 79 ILE A C 1
ATOM 617 O O . ILE A 1 79 ? -10.816 0.690 -6.740 1.00 96.94 79 ILE A O 1
ATOM 621 N N . ILE A 1 80 ? -10.183 2.469 -5.516 1.00 96.38 80 ILE A N 1
ATOM 622 C CA . ILE A 1 80 ? -11.452 2.610 -4.792 1.00 96.38 80 ILE A CA 1
ATOM 623 C C . ILE A 1 80 ? -12.542 3.139 -5.725 1.00 96.38 80 ILE A C 1
ATOM 625 O O . ILE A 1 80 ? -13.647 2.598 -5.729 1.00 96.38 80 ILE A O 1
ATOM 629 N N . ASP A 1 81 ? -12.234 4.174 -6.505 1.00 96.12 81 ASP A N 1
ATOM 630 C CA . ASP A 1 81 ? -13.182 4.810 -7.420 1.00 96.12 81 ASP A CA 1
ATOM 631 C C . ASP A 1 81 ? -13.594 3.868 -8.561 1.00 96.12 81 ASP A C 1
ATOM 633 O O . ASP A 1 81 ? -14.747 3.899 -8.992 1.00 96.12 81 ASP A O 1
ATOM 637 N N . ASP A 1 82 ? -12.687 2.984 -8.984 1.00 95.81 82 ASP A N 1
ATOM 638 C CA . ASP A 1 82 ? -12.935 1.957 -9.997 1.00 95.81 82 ASP A CA 1
ATOM 639 C C . ASP A 1 82 ? -13.547 0.654 -9.423 1.00 95.81 82 ASP A C 1
ATOM 641 O O . ASP A 1 82 ? -13.727 -0.317 -10.158 1.00 95.81 82 ASP A O 1
ATOM 645 N N . GLU A 1 83 ? -13.871 0.606 -8.124 1.00 95.06 83 GLU A N 1
ATOM 646 C CA . GLU A 1 83 ? -14.477 -0.549 -7.431 1.00 95.06 83 GLU A CA 1
ATOM 647 C C . GLU A 1 83 ? -13.627 -1.846 -7.462 1.00 95.06 83 GLU A C 1
ATOM 649 O O . GLU A 1 83 ? -14.151 -2.954 -7.337 1.00 95.06 83 GLU A O 1
ATOM 654 N N . TYR A 1 84 ? -12.295 -1.736 -7.565 1.00 95.81 84 TYR A N 1
ATOM 655 C CA . TYR A 1 84 ? -11.372 -2.887 -7.638 1.00 95.81 84 TYR A CA 1
ATOM 656 C C . TYR A 1 84 ? -10.702 -3.261 -6.314 1.00 95.81 84 TYR A C 1
ATOM 658 O O . TYR A 1 84 ? -9.850 -4.152 -6.282 1.00 95.81 84 TYR A O 1
ATOM 666 N N . LEU A 1 85 ? -11.066 -2.609 -5.211 1.00 94.06 85 LE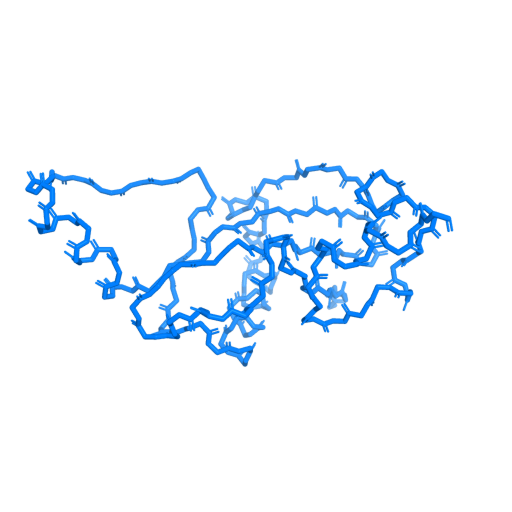U A N 1
ATOM 667 C CA . LEU A 1 85 ? -10.372 -2.764 -3.933 1.00 94.06 85 LEU A CA 1
ATOM 668 C C . LEU A 1 85 ? -10.309 -4.228 -3.448 1.00 94.06 85 LEU A C 1
ATOM 670 O O . LEU A 1 85 ? -9.251 -4.689 -3.031 1.00 94.06 85 LEU A O 1
ATOM 674 N N . GLU A 1 86 ? -11.402 -4.986 -3.567 1.00 92.12 86 GLU A N 1
ATOM 675 C CA . GLU A 1 86 ? -11.456 -6.408 -3.175 1.00 92.12 86 GLU A CA 1
ATOM 676 C C . GLU A 1 86 ? -10.700 -7.348 -4.131 1.00 92.12 86 GLU A C 1
ATOM 678 O O . GLU A 1 86 ? -10.511 -8.526 -3.832 1.00 92.12 86 GLU A O 1
ATOM 683 N N . HIS A 1 87 ? -10.305 -6.861 -5.308 1.00 93.75 87 HIS A N 1
ATOM 684 C CA . HIS A 1 87 ? -9.544 -7.627 -6.298 1.00 93.75 87 HIS A CA 1
ATOM 685 C C . HIS A 1 87 ? -8.049 -7.312 -6.239 1.00 93.75 87 HIS A C 1
ATOM 687 O O . HIS A 1 87 ? -7.230 -8.187 -6.510 1.00 93.75 87 HIS A O 1
ATOM 693 N N . ALA A 1 88 ? -7.699 -6.073 -5.896 1.00 96.38 88 ALA A N 1
ATOM 694 C CA . ALA A 1 88 ? -6.320 -5.609 -5.799 1.00 96.38 88 ALA A CA 1
ATOM 695 C C . ALA A 1 88 ? -5.694 -5.842 -4.414 1.00 96.38 88 ALA A C 1
ATOM 697 O O . ALA A 1 88 ? -4.475 -5.731 -4.270 1.00 96.38 88 ALA A O 1
ATOM 698 N N . CYS A 1 89 ? -6.511 -6.102 -3.390 1.00 97.31 89 CYS A N 1
ATOM 699 C CA . CYS A 1 89 ? -6.074 -6.163 -1.999 1.00 97.31 89 CYS A CA 1
ATOM 700 C C . CYS A 1 89 ? -6.710 -7.337 -1.248 1.00 97.31 89 CYS A C 1
ATOM 702 O O . CYS A 1 89 ? -7.832 -7.755 -1.533 1.00 97.31 89 CYS A O 1
ATOM 704 N N . THR A 1 90 ? -6.037 -7.784 -0.188 1.00 97.56 90 THR A N 1
ATOM 705 C CA . THR A 1 90 ? -6.558 -8.797 0.734 1.00 97.56 90 THR A CA 1
ATOM 706 C C . THR A 1 90 ? -7.112 -8.136 1.991 1.00 97.56 90 THR A C 1
ATOM 708 O O . THR A 1 90 ? -6.438 -7.327 2.629 1.00 97.56 90 THR A O 1
ATOM 711 N N . HIS A 1 91 ? -8.322 -8.516 2.408 1.00 97.25 91 HIS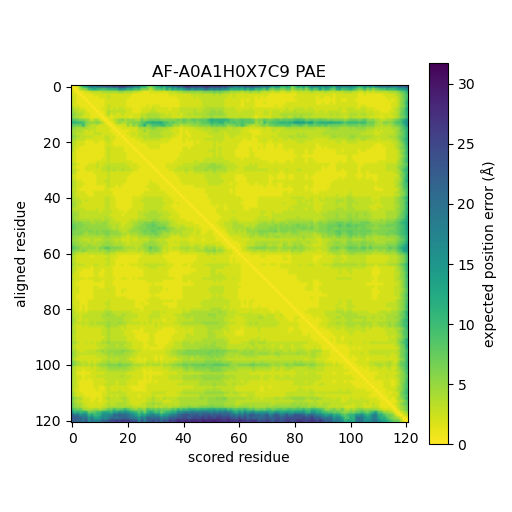 A N 1
ATOM 712 C CA . HIS A 1 91 ? -8.867 -8.135 3.716 1.00 97.25 91 HIS A CA 1
ATOM 713 C C . HIS A 1 91 ? -8.122 -8.860 4.845 1.00 97.25 91 HIS A C 1
ATOM 715 O O . HIS A 1 91 ? -8.064 -10.089 4.876 1.00 97.25 91 HIS A O 1
ATOM 721 N N . ILE A 1 92 ? -7.552 -8.103 5.787 1.00 96.50 92 ILE A N 1
ATOM 722 C CA . ILE A 1 92 ? -6.742 -8.640 6.897 1.00 96.50 92 ILE A CA 1
ATOM 723 C C . ILE A 1 92 ? -7.393 -8.453 8.272 1.00 96.50 92 ILE A C 1
ATOM 725 O O . ILE A 1 92 ? -6.776 -8.721 9.310 1.00 96.50 92 ILE A O 1
ATOM 729 N N . GLY A 1 93 ? -8.652 -8.022 8.301 1.00 96.31 93 GLY A N 1
ATOM 730 C CA . GLY A 1 93 ? -9.439 -7.846 9.514 1.00 96.31 93 GLY A CA 1
ATOM 731 C C . GLY A 1 93 ? -9.915 -6.414 9.705 1.00 96.31 93 GLY A C 1
ATOM 732 O O . GLY A 1 93 ? -10.053 -5.653 8.757 1.00 96.31 93 GLY A O 1
ATOM 733 N N . ARG A 1 94 ? -10.195 -6.066 10.962 1.00 97.06 94 ARG A N 1
ATOM 734 C CA . ARG A 1 94 ? -10.719 -4.752 11.340 1.00 97.06 94 ARG A CA 1
ATOM 735 C C . ARG A 1 94 ? -9.727 -3.944 12.167 1.00 97.06 94 ARG A C 1
ATOM 737 O O . ARG A 1 94 ? -8.825 -4.517 12.791 1.00 97.06 94 ARG A O 1
ATOM 744 N N . VAL A 1 95 ? -9.930 -2.629 12.213 1.00 95.75 95 VAL A N 1
ATOM 745 C CA . VAL A 1 95 ? -9.130 -1.653 12.962 1.00 95.75 95 VAL A CA 1
ATOM 746 C C . VAL A 1 95 ? -8.929 -2.091 14.406 1.00 95.75 95 VAL A C 1
ATOM 748 O O . VAL A 1 95 ? -7.793 -2.110 14.866 1.00 95.75 95 VAL A O 1
ATOM 751 N N . GLU A 1 96 ? -9.973 -2.555 15.094 1.00 91.94 96 GLU A N 1
ATOM 752 C CA . GLU A 1 96 ? -9.895 -2.903 16.519 1.00 91.94 96 GLU A CA 1
ATOM 753 C C . GLU A 1 96 ? -8.952 -4.082 16.786 1.00 91.94 96 GLU A C 1
ATOM 755 O O . GLU A 1 96 ? -8.417 -4.222 17.886 1.00 91.94 96 GLU A O 1
ATOM 760 N N . LYS A 1 97 ? -8.744 -4.942 15.782 1.00 90.69 97 LYS A N 1
ATOM 761 C CA . LYS A 1 97 ? -7.814 -6.070 15.856 1.00 90.69 97 LYS A CA 1
ATOM 762 C C . LYS A 1 97 ? -6.425 -5.694 15.342 1.00 90.69 97 LYS A C 1
ATOM 764 O O . LYS A 1 97 ? -5.435 -6.154 15.908 1.00 90.69 97 LYS A O 1
ATOM 769 N N . ARG A 1 98 ? -6.335 -4.901 14.266 1.00 92.31 98 ARG A N 1
ATOM 770 C CA . ARG A 1 98 ? -5.050 -4.560 13.630 1.00 92.31 98 ARG A CA 1
ATOM 771 C C . ARG A 1 98 ? -4.300 -3.445 14.357 1.00 92.31 98 ARG A C 1
ATOM 773 O O . ARG A 1 98 ? -3.073 -3.502 14.425 1.00 92.31 98 ARG A O 1
ATOM 780 N N . TYR A 1 99 ? -5.042 -2.505 14.931 1.00 91.81 99 TYR A N 1
ATOM 781 C CA . TYR A 1 99 ? -4.577 -1.387 15.748 1.00 91.81 99 TYR A CA 1
ATOM 782 C C . TYR A 1 99 ? -5.356 -1.396 17.071 1.00 91.81 99 TYR A C 1
ATOM 784 O O . TYR A 1 99 ? -6.275 -0.592 17.257 1.00 91.81 99 TYR A O 1
ATOM 792 N N . PRO A 1 100 ? -5.048 -2.338 17.987 1.00 89.94 100 PRO A N 1
ATOM 793 C CA . PRO A 1 100 ? -5.803 -2.506 19.221 1.00 89.94 100 PRO A CA 1
ATOM 794 C C . PRO A 1 100 ? -6.004 -1.183 19.944 1.00 89.94 100 PRO A C 1
ATOM 796 O O . PRO A 1 100 ? -5.054 -0.428 20.096 1.00 89.94 100 PRO A O 1
ATOM 799 N N . GLY A 1 101 ? -7.237 -0.907 20.374 1.00 89.19 101 GLY A N 1
ATOM 800 C 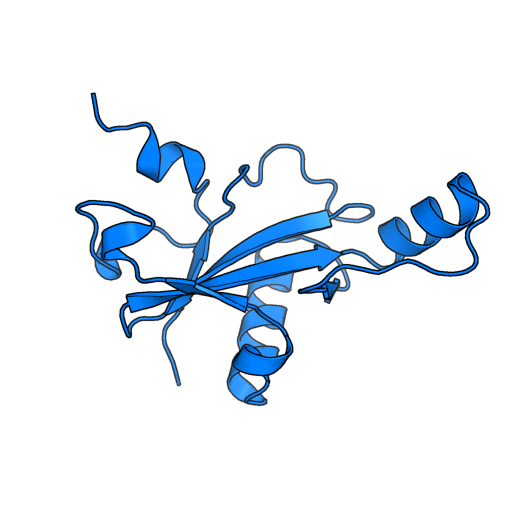CA . GLY A 1 101 ? -7.626 0.291 21.125 1.00 89.19 101 GLY A CA 1
ATOM 801 C C . GLY A 1 101 ? -7.441 1.630 20.407 1.00 89.19 101 GLY A C 1
ATOM 802 O O . GLY A 1 101 ? -7.330 2.641 21.100 1.00 89.19 101 GLY A O 1
ATOM 803 N N . MET A 1 102 ? -7.350 1.640 19.079 1.00 93.44 102 MET A N 1
ATOM 804 C CA . MET A 1 102 ? -7.491 2.842 18.259 1.00 93.44 102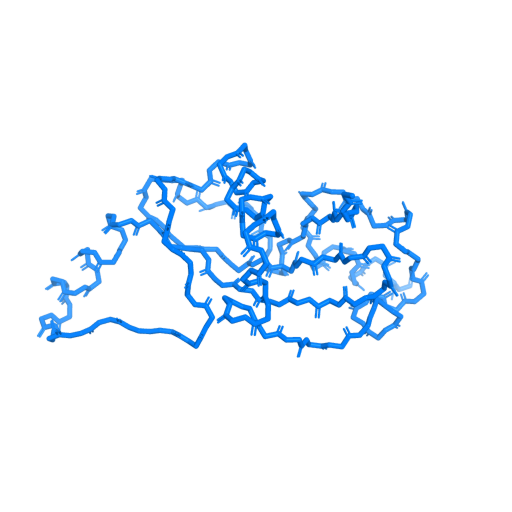 MET A CA 1
ATOM 805 C C . MET A 1 102 ? -8.803 2.773 17.473 1.00 93.44 102 MET A C 1
ATOM 807 O O . MET A 1 102 ? -9.241 1.687 17.097 1.00 93.44 102 MET A O 1
ATOM 811 N N . SER A 1 103 ? -9.420 3.924 17.219 1.00 94.56 103 SER A N 1
ATOM 812 C CA . SER A 1 103 ? -10.479 4.080 16.219 1.00 94.56 103 SER A CA 1
ATOM 813 C C . SER A 1 103 ? -9.906 4.573 14.888 1.00 94.56 103 SER A C 1
ATOM 815 O O . SER A 1 103 ? -8.751 5.011 14.827 1.00 94.56 103 SER A O 1
ATOM 817 N N . PHE A 1 104 ? -10.714 4.534 13.823 1.00 96.06 104 PHE A N 1
ATOM 818 C CA . PHE A 1 104 ? -10.334 5.072 12.515 1.00 96.06 104 PHE A CA 1
ATOM 819 C C . PHE A 1 104 ? -9.813 6.508 12.632 1.00 96.06 104 PHE A C 1
ATOM 821 O O . PHE A 1 104 ? -8.752 6.821 12.101 1.00 96.06 104 PHE A O 1
ATOM 828 N N . GLU A 1 105 ? -10.493 7.371 13.387 1.00 95.75 105 GLU A N 1
ATOM 829 C CA . GLU A 1 105 ? -10.174 8.793 13.557 1.00 95.75 105 GLU A CA 1
ATOM 830 C C . GLU A 1 105 ? -8.788 9.013 14.170 1.00 95.75 105 GLU A C 1
ATOM 832 O O . GLU A 1 105 ? -8.094 9.956 13.794 1.00 95.75 105 GLU A O 1
ATOM 837 N N . GLN A 1 106 ? -8.369 8.123 15.071 1.00 95.19 106 GLN A N 1
ATOM 838 C CA . GLN A 1 106 ? -7.097 8.213 15.790 1.00 95.19 106 GLN A CA 1
ATOM 839 C C . GLN A 1 106 ? -5.902 7.728 14.967 1.00 95.19 106 GLN A C 1
ATOM 841 O O . GLN A 1 106 ? -4.762 8.051 15.300 1.00 95.19 106 GLN A O 1
ATOM 846 N N . ILE A 1 107 ? -6.139 6.944 13.914 1.00 95.62 107 ILE A N 1
ATOM 847 C CA . ILE A 1 107 ? -5.082 6.497 13.008 1.00 95.62 107 ILE A CA 1
ATOM 848 C C . ILE A 1 107 ? -4.650 7.699 12.157 1.00 95.62 107 ILE A C 1
ATOM 850 O O . ILE A 1 107 ? -5.501 8.309 11.508 1.00 95.62 107 ILE A O 1
ATOM 854 N N . PRO A 1 108 ? -3.365 8.087 12.141 1.00 96.25 108 PRO A N 1
ATOM 855 C CA . PRO A 1 108 ? -2.892 9.121 11.231 1.00 96.25 108 PRO A CA 1
ATOM 856 C C . PRO A 1 108 ? -2.756 8.555 9.813 1.00 96.25 108 PRO A C 1
ATOM 858 O O . PRO A 1 108 ? -2.382 7.396 9.632 1.00 96.25 108 PRO A O 1
ATOM 861 N N . ASP A 1 109 ? -3.048 9.379 8.810 1.00 97.62 109 ASP A N 1
ATOM 862 C CA . ASP A 1 109 ? -2.782 9.025 7.417 1.00 97.62 109 ASP A CA 1
ATOM 863 C C . ASP A 1 109 ? -1.275 9.036 7.120 1.00 97.62 109 ASP A C 1
ATOM 865 O O . ASP A 1 109 ? -0.529 9.826 7.701 1.00 97.62 109 ASP A O 1
ATOM 869 N N . MET A 1 110 ? -0.837 8.162 6.213 1.00 96.50 110 MET A N 1
ATOM 870 C CA . MET A 1 110 ? 0.564 7.957 5.821 1.00 96.50 110 MET A CA 1
ATOM 871 C C . MET A 1 110 ? 1.503 7.668 7.006 1.00 96.50 110 MET A C 1
ATOM 873 O O . MET A 1 110 ? 2.667 8.068 7.012 1.00 96.50 110 MET A O 1
ATOM 877 N N . ALA A 1 111 ? 1.001 6.987 8.038 1.00 95.19 111 ALA A N 1
ATOM 878 C CA . ALA A 1 111 ? 1.764 6.708 9.251 1.00 95.19 111 ALA A CA 1
ATOM 879 C C . ALA A 1 111 ? 2.590 5.419 9.162 1.00 95.19 111 ALA A C 1
ATOM 881 O O . ALA A 1 111 ? 2.171 4.426 8.568 1.00 95.19 111 ALA A O 1
ATOM 882 N N . ASP A 1 112 ? 3.715 5.389 9.877 1.00 95.38 112 ASP A N 1
ATOM 883 C CA . ASP A 1 112 ? 4.460 4.160 10.157 1.00 95.38 112 ASP A CA 1
ATOM 884 C C . ASP A 1 112 ? 3.644 3.258 11.104 1.00 95.38 112 ASP A C 1
ATOM 886 O O . ASP A 1 112 ? 3.566 3.495 12.314 1.00 95.38 112 ASP A O 1
ATOM 890 N N . GLY A 1 113 ? 3.035 2.204 10.562 1.00 90.81 113 GLY A N 1
ATOM 891 C CA . GLY A 1 113 ? 2.092 1.335 11.268 1.00 90.81 113 GLY A CA 1
ATOM 892 C C . GLY A 1 113 ? 2.695 0.635 12.487 1.00 90.81 113 GLY A C 1
ATOM 893 O O . GLY A 1 113 ? 2.028 0.521 13.515 1.00 90.81 113 GLY A O 1
ATOM 894 N N . TYR A 1 114 ? 3.971 0.235 12.429 1.00 89.75 114 TYR A N 1
ATOM 895 C CA . TYR A 1 114 ? 4.651 -0.380 13.575 1.00 89.75 114 TYR A CA 1
ATOM 896 C C . TYR A 1 114 ? 4.722 0.549 14.798 1.00 89.75 114 TYR A C 1
ATOM 898 O O . TYR A 1 114 ? 4.627 0.072 15.928 1.00 89.75 114 TYR A O 1
ATOM 906 N N . LYS A 1 115 ? 4.810 1.875 14.603 1.00 91.06 115 LYS A N 1
ATOM 907 C CA . LYS A 1 115 ? 4.826 2.851 15.708 1.00 91.06 115 LYS A CA 1
ATOM 908 C C . LYS A 1 115 ? 3.468 2.956 16.403 1.00 91.06 115 LYS A C 1
ATOM 910 O O . LYS A 1 115 ? 3.413 3.233 17.596 1.00 91.06 115 LYS A O 1
ATOM 915 N N . LEU A 1 116 ? 2.375 2.707 15.682 1.00 88.50 116 LEU A N 1
ATOM 916 C CA . LEU A 1 116 ? 1.019 2.743 16.240 1.00 88.50 116 LEU A CA 1
ATOM 917 C C . LEU A 1 116 ? 0.746 1.555 17.174 1.00 88.50 116 LEU A C 1
ATOM 919 O O . LEU A 1 116 ? -0.057 1.664 18.098 1.00 88.50 116 LEU A O 1
ATOM 923 N N . ILE A 1 117 ? 1.433 0.435 16.946 1.00 83.50 117 ILE A N 1
ATOM 924 C CA . ILE A 1 117 ? 1.294 -0.792 17.738 1.00 83.50 117 ILE A CA 1
ATOM 925 C C . ILE A 1 117 ? 2.314 -0.817 18.891 1.00 83.50 117 ILE A C 1
ATOM 927 O O . ILE A 1 117 ? 1.994 -1.309 19.968 1.00 83.50 117 ILE A O 1
ATOM 931 N N . ALA A 1 118 ? 3.515 -0.262 18.685 1.00 69.31 118 ALA A N 1
ATOM 932 C CA . ALA A 1 118 ? 4.610 -0.291 19.658 1.00 69.31 118 ALA A CA 1
ATOM 933 C C . ALA A 1 118 ? 4.465 0.701 20.829 1.00 69.31 118 ALA A C 1
ATOM 935 O O . ALA A 1 118 ? 5.056 0.479 21.877 1.00 69.31 118 ALA A O 1
ATOM 936 N N . ASN A 1 119 ? 3.679 1.775 20.697 1.00 57.25 119 ASN A N 1
ATOM 937 C CA . ASN A 1 119 ? 3.504 2.789 21.754 1.00 57.25 119 ASN A CA 1
ATOM 938 C C . ASN A 1 119 ? 2.542 2.352 22.883 1.00 57.25 119 ASN A C 1
ATOM 940 O O . ASN A 1 119 ? 1.789 3.169 23.417 1.00 57.25 119 ASN A O 1
ATOM 944 N N . ARG A 1 120 ? 2.522 1.061 23.219 1.00 55.09 120 ARG A N 1
ATOM 945 C CA . ARG A 1 120 ? 1.669 0.476 24.259 1.00 55.09 120 ARG A CA 1
ATOM 946 C C . ARG A 1 120 ? 2.496 -0.414 25.180 1.00 55.09 120 ARG A C 1
ATOM 948 O O . ARG A 1 120 ? 2.335 -1.629 25.155 1.00 55.09 120 ARG A O 1
ATOM 955 N N . ASP A 1 121 ? 3.335 0.242 25.976 1.00 43.50 121 ASP A N 1
ATOM 956 C CA . ASP A 1 121 ? 3.871 -0.272 27.240 1.00 43.50 121 ASP A CA 1
ATOM 957 C C . ASP A 1 121 ? 3.306 0.564 28.399 1.00 43.50 121 ASP A C 1
ATOM 959 O O . ASP A 1 121 ? 3.348 1.816 28.299 1.00 43.50 121 ASP A O 1
#

Radius of gyration: 14.79 Å; Cα contacts (8 Å, |Δi|>4): 217; chains: 1; bounding box: 36×27×44 Å